Protein AF-A0AAE0NFJ3-F1 (afdb_monomer_lite)

Radius of gyration: 14.89 Å; chains: 1; bounding box: 41×19×40 Å

Foldseek 3Di:
DDDDDDFDWDDADLAQDDDLDGDFQCRHTNHGCPPVCRVVRRVVLVVLLVVLVVPDPDPVCSVVSRVVSSVD

Sequence (72 aa):
NPQGYSQWEHKSTPKYARGRVYIVGDAAHATTPGQGAGVGQAFEDAAVLGALFGSVARPEDIDAAFKAFDAV

Secondary structure (DSSP, 8-state):
---PPPP------S-SEETTEE--THHHH---GGGS-HHHHHHHHHHHHHHHHHT--SGGGHHHHHHHHTT-

InterPro domains:
  IPR002938 FAD-binding domain [PF01494] (6-58)
  IPR036188 FAD/NAD(P)-binding domain superfamily [G3DSA:3.50.50.60] (13-71)
  IPR036188 FAD/NAD(P)-binding domain superfamily [SSF51905] (11-71)
  IPR051104 FAD-dependent monooxygenase-like [PTHR46720] (8-72)

pLDDT: mean 86.88, std 8.02, range [51.5, 95.75]

Organism: NCBI:txid92902

Structure (mmCIF, N/CA/C/O backbone):
data_AF-A0AAE0NFJ3-F1
#
_entry.id   AF-A0AAE0NFJ3-F1
#
loop_
_atom_site.group_PDB
_atom_site.id
_atom_site.type_symbol
_atom_site.label_atom_id
_atom_site.label_alt_id
_atom_site.label_comp_id
_atom_site.label_asym_id
_atom_site.label_entity_id
_atom_site.label_seq_id
_atom_site.pdbx_PDB_ins_code
_atom_site.Cartn_x
_atom_site.Cartn_y
_atom_site.Cartn_z
_atom_site.occupancy
_atom_site.B_iso_or_equiv
_atom_site.auth_seq_id
_atom_site.auth_comp_id
_atom_site.auth_asym_id
_atom_site.auth_atom_id
_atom_site.pdbx_PDB_model_num
ATOM 1 N N . ASN A 1 1 ? 22.703 8.408 -24.777 1.00 51.50 1 ASN A N 1
ATOM 2 C CA . ASN A 1 1 ? 23.103 7.541 -23.653 1.00 51.50 1 ASN A CA 1
ATOM 3 C C . ASN A 1 1 ? 21.852 7.220 -22.842 1.00 51.50 1 ASN A C 1
ATOM 5 O O . ASN A 1 1 ? 21.518 8.030 -21.983 1.00 51.50 1 ASN A O 1
ATOM 9 N N . PRO A 1 2 ? 21.067 6.175 -23.169 1.00 67.25 2 PRO A N 1
ATOM 10 C CA . PRO A 1 2 ? 19.893 5.869 -22.364 1.00 67.25 2 PRO A CA 1
ATOM 11 C C . PRO A 1 2 ? 20.376 5.356 -21.006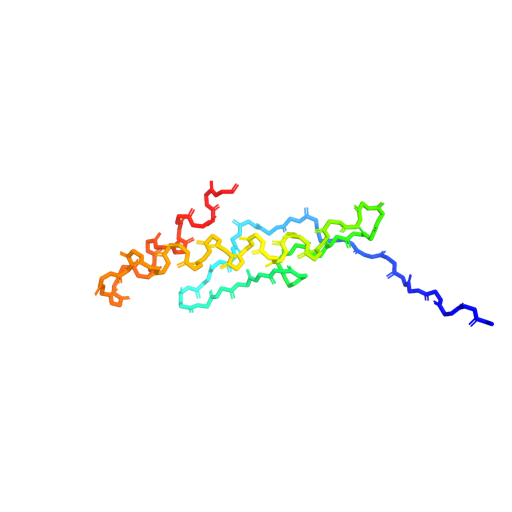 1.00 67.25 2 PRO A C 1
ATOM 13 O O . PRO A 1 2 ? 21.136 4.394 -20.926 1.00 67.25 2 PRO A O 1
ATOM 16 N N . GLN A 1 3 ? 19.987 6.053 -19.945 1.00 75.50 3 GLN A N 1
ATOM 17 C CA . GLN A 1 3 ? 20.210 5.592 -18.583 1.00 75.50 3 GLN A CA 1
ATOM 18 C C . GLN A 1 3 ? 19.302 4.377 -18.371 1.00 75.50 3 GLN A C 1
ATOM 20 O O . GLN A 1 3 ? 18.083 4.488 -18.470 1.00 75.50 3 GLN A O 1
ATOM 25 N N . GLY A 1 4 ? 19.900 3.204 -18.171 1.00 74.25 4 GLY A N 1
ATOM 26 C CA . GLY A 1 4 ? 19.174 1.995 -17.798 1.00 74.25 4 GLY A CA 1
ATOM 27 C C . GLY A 1 4 ? 19.014 1.930 -16.283 1.00 74.25 4 GLY A C 1
ATOM 28 O O . GLY A 1 4 ? 19.983 2.141 -15.555 1.00 74.25 4 GLY A O 1
ATOM 29 N N . TYR A 1 5 ? 17.809 1.625 -15.810 1.00 81.06 5 TYR A N 1
ATOM 30 C CA . TYR A 1 5 ? 17.549 1.341 -14.399 1.00 81.06 5 TYR A CA 1
ATOM 31 C C . TYR A 1 5 ? 17.626 -0.170 -14.162 1.00 81.06 5 TYR A C 1
ATOM 33 O O . TYR A 1 5 ? 17.140 -0.952 -14.982 1.00 81.06 5 TYR A O 1
ATOM 41 N N . SER A 1 6 ? 18.241 -0.588 -13.051 1.00 83.44 6 SER A N 1
ATOM 42 C CA . SER A 1 6 ? 18.183 -1.994 -12.636 1.00 83.44 6 SER A CA 1
ATOM 43 C C . SER A 1 6 ? 16.745 -2.348 -12.254 1.00 83.44 6 SER A C 1
ATOM 45 O O . SER A 1 6 ? 16.079 -1.580 -11.562 1.00 83.44 6 SER A O 1
ATOM 47 N N . GLN A 1 7 ? 16.256 -3.482 -12.756 1.00 84.31 7 GLN A N 1
ATOM 48 C CA . GLN A 1 7 ? 14.891 -3.933 -12.505 1.00 84.31 7 GLN A CA 1
ATOM 49 C C . GLN A 1 7 ? 14.869 -4.877 -11.309 1.00 84.31 7 GLN A C 1
ATOM 51 O O . GLN A 1 7 ? 15.606 -5.862 -11.275 1.00 84.31 7 GLN A O 1
ATOM 56 N N . TRP A 1 8 ? 14.011 -4.556 -10.348 1.00 79.56 8 TRP A N 1
ATOM 57 C CA . TRP A 1 8 ? 13.807 -5.319 -9.126 1.00 79.56 8 TRP A CA 1
ATOM 58 C C . TRP A 1 8 ? 12.312 -5.501 -8.912 1.00 79.56 8 TRP A C 1
ATOM 60 O O . TRP A 1 8 ? 11.528 -4.609 -9.228 1.00 79.56 8 TRP A O 1
ATOM 70 N N . GLU A 1 9 ? 11.933 -6.649 -8.370 1.00 79.75 9 GLU A N 1
ATOM 71 C CA . GLU A 1 9 ? 10.561 -6.946 -7.973 1.00 79.75 9 GLU A CA 1
ATOM 72 C C . GLU A 1 9 ? 10.531 -7.420 -6.527 1.00 79.75 9 GLU A C 1
ATOM 74 O O . GLU A 1 9 ? 11.462 -8.069 -6.029 1.00 79.75 9 GLU A O 1
ATOM 79 N N . HIS A 1 10 ? 9.444 -7.085 -5.848 1.00 80.12 10 HIS A N 1
ATOM 80 C CA . HIS A 1 10 ? 9.193 -7.542 -4.499 1.00 80.12 10 HIS A CA 1
ATOM 81 C C . HIS A 1 10 ? 8.594 -8.954 -4.515 1.00 80.12 10 HIS A C 1
ATOM 83 O O . HIS A 1 10 ? 7.608 -9.209 -5.196 1.00 80.12 10 HIS A O 1
ATOM 89 N N . LYS A 1 11 ? 9.178 -9.894 -3.758 1.00 73.75 11 LYS A N 1
ATOM 90 C CA . LYS A 1 11 ? 8.815 -11.323 -3.857 1.00 73.75 11 LYS A CA 1
ATOM 91 C C . LYS A 1 11 ? 7.492 -11.694 -3.179 1.00 73.75 11 LYS A C 1
ATOM 93 O O . LYS A 1 11 ? 6.801 -12.571 -3.683 1.00 73.75 11 LYS A O 1
ATOM 98 N N . SER A 1 12 ? 7.179 -11.114 -2.016 1.00 74.06 12 SER A N 1
ATOM 99 C CA . SER A 1 12 ? 5.917 -11.326 -1.282 1.00 74.06 12 SER A CA 1
ATOM 100 C C . SER A 1 12 ? 5.881 -10.482 -0.002 1.00 74.06 12 SER A C 1
ATOM 102 O O . SER A 1 12 ? 6.871 -10.429 0.731 1.00 74.06 12 SER A O 1
ATOM 104 N N . THR A 1 13 ? 4.737 -9.860 0.295 1.00 72.81 13 THR A N 1
ATOM 105 C CA . THR A 1 13 ? 4.453 -9.210 1.583 1.00 72.81 13 THR A CA 1
ATOM 106 C C . THR A 1 13 ? 3.266 -9.923 2.231 1.00 72.81 13 THR A C 1
ATOM 108 O O . THR A 1 13 ? 2.162 -9.824 1.713 1.00 72.81 13 THR A O 1
ATOM 111 N N . PRO A 1 14 ? 3.444 -10.640 3.354 1.00 74.62 14 PRO A N 1
ATOM 112 C CA . PRO A 1 14 ? 2.349 -11.395 3.969 1.00 74.62 14 PRO A CA 1
ATOM 113 C C . PRO A 1 14 ? 1.346 -10.519 4.736 1.00 74.62 14 PRO A C 1
ATOM 115 O O . PRO A 1 14 ? 0.274 -11.005 5.083 1.00 74.62 14 PRO A O 1
ATOM 118 N N . LYS A 1 15 ? 1.716 -9.276 5.077 1.00 81.25 15 LYS A N 1
ATOM 119 C CA . LYS A 1 15 ? 0.859 -8.279 5.737 1.00 81.25 15 LYS A CA 1
ATOM 120 C C . LYS A 1 15 ? 1.290 -6.878 5.342 1.00 81.25 15 LYS A C 1
ATOM 122 O O . LYS A 1 15 ? 2.470 -6.554 5.489 1.00 81.25 15 LYS A O 1
ATOM 127 N N . TYR A 1 16 ? 0.342 -6.045 4.946 1.00 87.31 16 TYR A N 1
ATOM 128 C CA . TYR A 1 16 ? 0.607 -4.660 4.568 1.00 87.31 16 TYR A CA 1
ATOM 129 C C . TYR A 1 16 ? 0.251 -3.670 5.689 1.00 87.31 16 TYR A C 1
ATOM 131 O O . TYR A 1 16 ? 0.687 -2.517 5.672 1.00 87.31 16 TYR A O 1
ATOM 139 N N . ALA A 1 17 ? -0.481 -4.131 6.710 1.00 88.12 17 ALA A N 1
ATOM 140 C CA . ALA A 1 17 ? -0.878 -3.344 7.872 1.00 88.12 17 ALA A CA 1
ATOM 141 C C . ALA A 1 17 ? -0.072 -3.673 9.141 1.00 88.12 17 ALA A C 1
ATOM 143 O O . ALA A 1 17 ? 0.149 -4.838 9.494 1.00 88.12 17 ALA A O 1
ATOM 144 N N . ARG A 1 18 ? 0.268 -2.640 9.923 1.00 86.75 18 ARG A N 1
ATOM 145 C CA . ARG A 1 18 ? 0.680 -2.776 11.329 1.00 86.75 18 ARG A CA 1
ATOM 146 C C . ARG A 1 18 ? 0.088 -1.651 12.176 1.00 86.75 18 ARG A C 1
ATOM 148 O O . ARG A 1 18 ? 0.554 -0.513 12.141 1.00 86.75 18 ARG A O 1
ATOM 155 N N . GLY A 1 19 ? -0.902 -1.990 13.001 1.00 84.81 19 GLY A N 1
ATOM 156 C CA . GLY A 1 19 ? -1.642 -1.000 13.783 1.00 84.81 19 GLY A CA 1
ATOM 157 C C . GLY A 1 19 ? -2.359 -0.026 12.849 1.00 84.81 19 GLY A C 1
ATOM 158 O O . GLY A 1 19 ? -3.083 -0.454 11.962 1.00 84.81 19 GLY A O 1
ATOM 159 N N . ARG A 1 20 ? -2.104 1.278 13.010 1.00 83.38 20 ARG A N 1
ATOM 160 C CA . ARG A 1 20 ? -2.713 2.334 12.180 1.00 83.38 20 ARG A CA 1
ATOM 161 C C . ARG A 1 20 ? -1.882 2.738 10.955 1.00 83.38 20 ARG A C 1
ATOM 163 O O . ARG A 1 20 ? -2.147 3.778 10.362 1.00 83.38 20 ARG A O 1
ATOM 170 N N . VAL A 1 21 ? -0.853 1.964 10.614 1.00 88.31 21 VAL A N 1
ATOM 171 C CA . VAL A 1 21 ? 0.041 2.239 9.481 1.00 88.31 21 VAL A CA 1
ATOM 172 C C . VAL A 1 21 ? -0.131 1.154 8.429 1.00 88.31 21 VAL A C 1
ATOM 174 O O . VAL A 1 21 ? -0.151 -0.032 8.762 1.00 88.31 21 VAL A O 1
ATOM 177 N N . TYR A 1 22 ? -0.225 1.584 7.174 1.00 88.31 22 TYR A N 1
ATOM 178 C CA . TYR A 1 22 ? -0.449 0.735 6.013 1.00 88.31 22 TYR A CA 1
ATOM 179 C C . TYR A 1 22 ? 0.473 1.154 4.857 1.00 88.31 22 TYR A C 1
ATOM 181 O O . TYR A 1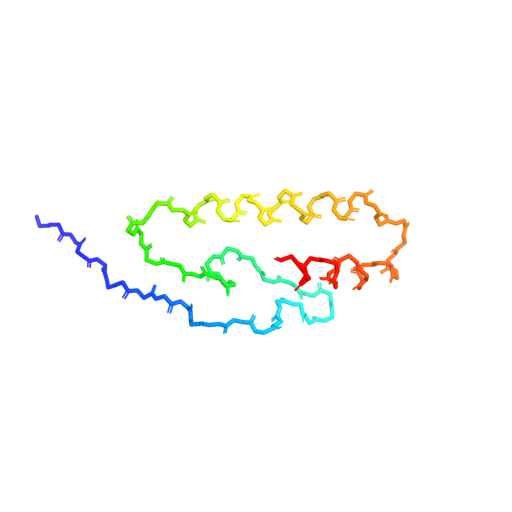 22 ? 0.753 2.346 4.709 1.00 88.31 22 TYR A O 1
ATOM 189 N N . ILE A 1 23 ? 0.955 0.193 4.064 1.00 91.19 23 ILE A N 1
ATOM 190 C CA . ILE A 1 23 ? 1.806 0.431 2.884 1.00 91.19 23 ILE A CA 1
ATOM 191 C C . ILE A 1 23 ? 1.079 0.037 1.591 1.00 91.19 23 ILE A C 1
ATOM 193 O O . ILE A 1 23 ? 0.370 -0.960 1.562 1.00 91.19 23 ILE A O 1
ATOM 197 N N . VAL A 1 24 ? 1.277 0.814 0.525 1.00 91.69 24 VAL A N 1
ATOM 198 C CA . VAL A 1 24 ? 0.653 0.650 -0.806 1.00 91.69 24 VAL A CA 1
ATOM 199 C C . VAL A 1 24 ? 1.663 0.936 -1.916 1.00 91.69 24 VAL A C 1
ATOM 201 O O . VAL A 1 24 ? 2.741 1.479 -1.647 1.00 91.69 24 VAL A O 1
ATOM 204 N N . GLY A 1 25 ? 1.308 0.621 -3.162 1.00 91.06 25 GLY A N 1
ATOM 205 C CA . GLY A 1 25 ? 2.140 0.887 -4.336 1.00 91.06 25 GLY A CA 1
ATOM 206 C C . GLY A 1 25 ? 3.478 0.151 -4.277 1.00 91.06 25 GLY A C 1
ATOM 207 O O . GLY A 1 25 ? 3.593 -0.907 -3.663 1.00 91.06 25 GLY A O 1
ATOM 208 N N . ASP A 1 26 ? 4.529 0.755 -4.834 1.00 90.56 26 ASP A N 1
ATOM 209 C CA . ASP A 1 26 ? 5.866 0.144 -4.877 1.00 90.56 26 ASP A CA 1
ATOM 210 C C . ASP A 1 26 ? 6.411 -0.255 -3.492 1.00 90.56 26 ASP A C 1
ATOM 212 O O . ASP A 1 26 ? 7.162 -1.222 -3.379 1.00 90.56 26 ASP A O 1
ATOM 216 N N . ALA A 1 27 ? 6.010 0.435 -2.417 1.00 89.44 27 ALA A N 1
ATOM 217 C CA . ALA A 1 27 ? 6.404 0.060 -1.057 1.00 89.44 27 ALA A CA 1
ATOM 218 C C . ALA A 1 27 ? 5.831 -1.302 -0.623 1.00 89.44 27 ALA A C 1
ATOM 220 O O . ALA A 1 27 ? 6.430 -1.986 0.205 1.00 89.44 27 ALA A O 1
ATOM 221 N N . ALA A 1 28 ? 4.675 -1.6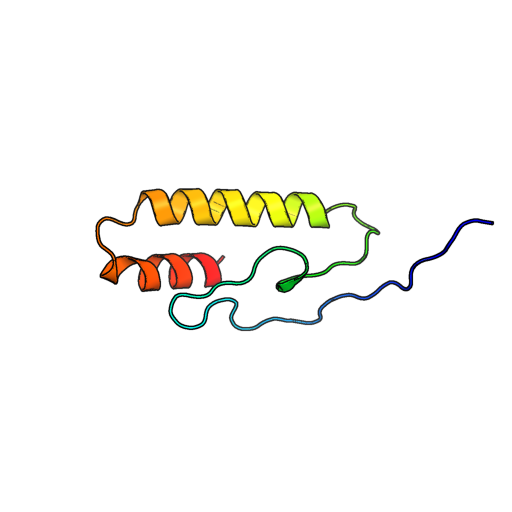78 -1.167 1.00 87.56 28 ALA A N 1
ATOM 222 C CA . ALA A 1 28 ? 3.963 -2.916 -0.887 1.00 87.56 28 ALA A CA 1
ATOM 223 C C . ALA A 1 28 ? 4.259 -4.010 -1.925 1.00 87.56 28 ALA A C 1
ATOM 225 O O . ALA A 1 28 ? 4.422 -5.181 -1.564 1.00 87.56 28 ALA A O 1
ATOM 226 N N . HIS A 1 29 ? 4.313 -3.636 -3.204 1.00 87.06 29 HIS A N 1
ATOM 227 C CA . HIS A 1 29 ? 4.287 -4.566 -4.330 1.00 87.06 29 HIS A CA 1
ATOM 228 C C . HIS A 1 29 ? 5.039 -4.049 -5.564 1.00 87.06 29 HIS A C 1
ATOM 230 O O . HIS A 1 29 ? 4.568 -4.213 -6.682 1.00 87.06 29 HIS A O 1
ATOM 236 N N . ALA A 1 30 ? 6.242 -3.487 -5.391 1.00 88.69 30 ALA A N 1
ATOM 237 C CA . ALA A 1 30 ? 7.094 -3.101 -6.523 1.00 88.69 30 ALA A CA 1
ATOM 238 C C . ALA A 1 30 ? 7.199 -4.218 -7.580 1.00 88.69 30 ALA A C 1
ATOM 240 O O . ALA A 1 30 ? 7.623 -5.340 -7.280 1.00 88.69 30 ALA A O 1
ATOM 241 N N . THR A 1 31 ? 6.846 -3.887 -8.823 1.00 84.12 31 THR A N 1
ATOM 242 C CA . THR A 1 31 ? 6.877 -4.803 -9.968 1.00 84.12 31 THR A CA 1
ATOM 243 C C . THR A 1 31 ? 7.860 -4.330 -11.034 1.00 84.12 31 THR A C 1
ATOM 245 O O . THR A 1 31 ? 8.185 -3.146 -11.147 1.00 84.12 31 THR A O 1
ATOM 248 N N . THR A 1 32 ? 8.347 -5.261 -11.857 1.00 86.00 32 THR A N 1
ATOM 249 C CA . THR A 1 32 ? 9.092 -4.875 -13.058 1.00 86.00 32 THR A CA 1
ATOM 250 C C . THR A 1 32 ? 8.152 -4.203 -14.071 1.00 86.00 32 THR A C 1
ATOM 252 O O . THR A 1 32 ? 6.989 -4.590 -14.209 1.00 86.00 32 THR A O 1
ATOM 255 N N . PRO A 1 33 ? 8.627 -3.216 -14.851 1.00 81.38 33 PRO A N 1
ATOM 256 C CA . PRO A 1 33 ? 7.766 -2.424 -15.732 1.00 81.38 33 PRO A CA 1
ATOM 257 C C . PRO A 1 33 ? 7.237 -3.194 -16.953 1.00 81.38 33 PRO A C 1
ATOM 259 O O . PRO A 1 33 ? 6.504 -2.618 -17.752 1.00 81.38 33 PRO A O 1
ATOM 262 N N . GLY A 1 34 ? 7.589 -4.475 -17.126 1.00 79.38 34 GLY A N 1
ATOM 263 C CA . GLY A 1 34 ? 7.307 -5.254 -18.337 1.00 79.38 34 GLY A CA 1
ATOM 264 C C . GLY A 1 34 ? 5.825 -5.346 -1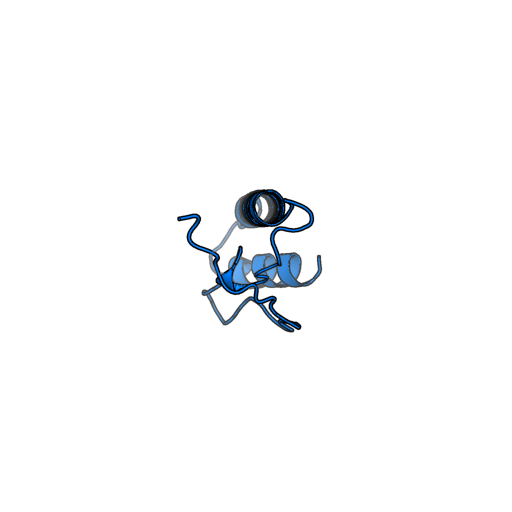8.717 1.00 79.38 34 GLY A C 1
ATOM 265 O O . GLY A 1 34 ? 5.516 -5.462 -19.898 1.00 79.38 34 GLY A O 1
ATOM 266 N N . GLN A 1 35 ? 4.915 -5.248 -17.743 1.00 79.19 35 GLN A N 1
ATOM 267 C CA . GLN A 1 35 ? 3.465 -5.235 -17.979 1.00 79.19 35 GLN A CA 1
ATOM 268 C C . GLN A 1 35 ? 2.836 -3.836 -17.900 1.00 79.19 35 GLN A C 1
ATOM 270 O O . GLN A 1 35 ? 1.655 -3.684 -18.195 1.00 79.19 35 GLN A O 1
ATOM 275 N N . GLY A 1 36 ? 3.587 -2.814 -17.477 1.00 83.88 36 GLY A N 1
ATOM 276 C CA . GLY A 1 36 ? 3.062 -1.458 -17.276 1.00 83.88 36 GLY A CA 1
ATOM 277 C C . GLY A 1 36 ? 1.978 -1.339 -16.193 1.00 83.88 36 GLY A C 1
ATOM 278 O O . GLY A 1 36 ? 1.310 -0.311 -16.122 1.00 83.88 36 GLY A O 1
ATOM 279 N N . ALA A 1 37 ? 1.792 -2.366 -15.358 1.00 88.38 37 ALA A N 1
ATOM 280 C CA . ALA A 1 37 ? 0.677 -2.456 -14.418 1.00 88.38 37 ALA A CA 1
ATOM 281 C C . ALA A 1 37 ? 0.902 -1.711 -13.091 1.00 88.38 37 ALA A C 1
ATOM 283 O O . ALA A 1 37 ? -0.077 -1.351 -12.448 1.00 88.38 37 ALA A O 1
ATOM 284 N N . GLY A 1 38 ? 2.150 -1.426 -12.695 1.00 89.31 38 GLY A N 1
ATOM 285 C CA . GLY A 1 38 ? 2.469 -0.903 -11.353 1.00 89.31 38 GLY A CA 1
ATOM 286 C C . GLY A 1 38 ? 1.700 0.363 -10.953 1.00 89.31 38 GLY A C 1
ATOM 287 O O . GLY A 1 38 ? 1.193 0.465 -9.839 1.00 89.31 38 GLY A O 1
ATOM 288 N N . VAL A 1 39 ? 1.515 1.305 -11.886 1.00 89.75 39 VAL A N 1
ATOM 289 C CA . VAL A 1 39 ? 0.711 2.517 -11.636 1.00 89.75 39 VAL A CA 1
ATOM 290 C C . VAL A 1 39 ? -0.772 2.179 -11.456 1.00 89.75 39 VAL A C 1
ATOM 292 O O . VAL A 1 39 ? -1.430 2.749 -10.589 1.00 89.75 39 VAL A O 1
ATOM 295 N N . GLY A 1 40 ? -1.297 1.247 -12.255 1.00 92.00 40 GLY A N 1
ATOM 296 C CA . GLY A 1 40 ? -2.670 0.758 -12.125 1.00 92.00 40 GLY A CA 1
ATOM 297 C C . GLY A 1 40 ? -2.907 0.100 -10.768 1.00 92.00 40 GLY A C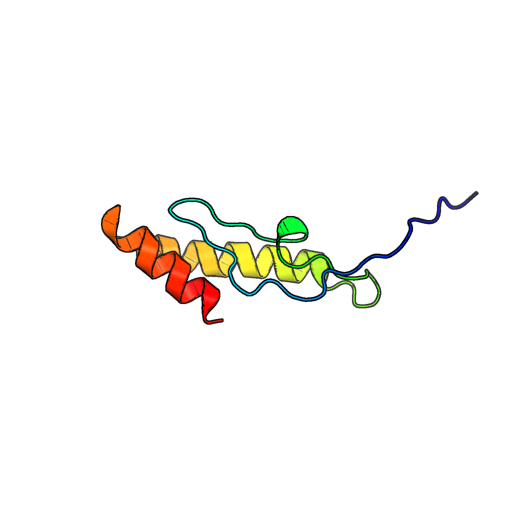 1
ATOM 298 O O . GLY A 1 40 ? -3.856 0.463 -10.084 1.00 92.00 40 GLY A O 1
ATOM 299 N N . GLN A 1 41 ? -1.981 -0.757 -10.331 1.00 91.88 41 GLN A N 1
ATOM 300 C CA . GLN A 1 41 ? -2.029 -1.404 -9.015 1.00 91.88 41 GLN A CA 1
ATOM 301 C C . GLN A 1 41 ? -2.054 -0.368 -7.880 1.00 91.88 41 GLN A C 1
ATOM 303 O O . GLN A 1 41 ? -2.875 -0.456 -6.973 1.00 91.88 41 GLN A O 1
ATOM 308 N N . ALA A 1 42 ? -1.223 0.677 -7.957 1.00 91.25 42 ALA A N 1
ATOM 309 C CA . ALA A 1 42 ? -1.240 1.753 -6.965 1.00 91.25 42 ALA A CA 1
ATOM 310 C C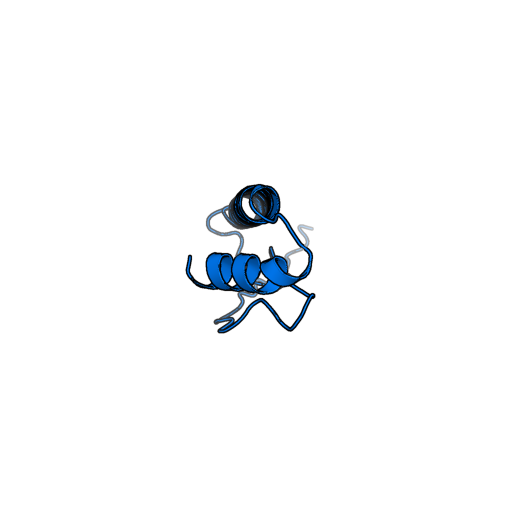 . ALA A 1 42 ? -2.568 2.544 -6.950 1.00 91.25 42 ALA A C 1
ATOM 312 O O . ALA A 1 42 ? -3.007 3.000 -5.892 1.00 91.25 42 ALA A O 1
ATOM 313 N N . PHE A 1 43 ? -3.226 2.718 -8.102 1.00 94.56 43 PHE A N 1
ATOM 314 C CA . PHE A 1 43 ? -4.557 3.333 -8.153 1.00 94.56 43 PHE A CA 1
ATOM 315 C C . PHE A 1 43 ? -5.651 2.420 -7.596 1.00 94.56 43 PHE A C 1
ATOM 317 O O . PHE A 1 43 ? -6.551 2.910 -6.911 1.00 94.56 43 PHE A O 1
ATOM 324 N N . GLU A 1 44 ? -5.572 1.118 -7.855 1.00 94.44 44 GLU A N 1
ATOM 325 C CA . GLU A 1 44 ? -6.481 0.120 -7.289 1.00 94.44 44 GLU A CA 1
ATOM 326 C C . GLU A 1 44 ? -6.380 0.089 -5.759 1.00 94.44 44 GLU A C 1
ATOM 328 O O . GLU A 1 44 ? -7.414 0.162 -5.092 1.00 94.44 44 GLU A O 1
ATOM 333 N N . ASP A 1 45 ? -5.163 0.126 -5.199 1.00 93.00 45 ASP A N 1
ATOM 334 C CA . ASP A 1 45 ? -4.951 0.244 -3.751 1.00 93.00 45 ASP A CA 1
ATOM 335 C C . ASP A 1 45 ? -5.699 1.451 -3.168 1.00 93.00 45 ASP A C 1
ATOM 337 O O . ASP A 1 45 ? -6.434 1.344 -2.183 1.00 93.00 45 ASP A O 1
ATOM 341 N N . ALA A 1 46 ? -5.528 2.623 -3.789 1.00 93.19 46 ALA A N 1
ATOM 342 C CA . ALA A 1 46 ? -6.152 3.858 -3.331 1.00 93.19 46 ALA A CA 1
ATOM 343 C C . ALA A 1 46 ? -7.684 3.798 -3.430 1.00 93.19 46 ALA A C 1
ATOM 345 O O . ALA A 1 46 ? -8.379 4.273 -2.528 1.00 93.19 46 ALA A O 1
ATOM 346 N N . ALA A 1 47 ? -8.218 3.203 -4.499 1.00 95.56 47 ALA A N 1
ATOM 347 C CA . ALA A 1 47 ? -9.654 3.053 -4.699 1.00 95.56 47 ALA A CA 1
ATOM 348 C C . ALA A 1 47 ? -10.284 2.107 -3.663 1.00 95.56 47 ALA A C 1
ATOM 350 O O . ALA A 1 47 ? -11.296 2.456 -3.050 1.00 95.56 47 ALA A O 1
ATOM 351 N N . VAL A 1 48 ? -9.673 0.942 -3.426 1.00 94.56 48 VAL A N 1
ATOM 352 C CA . VAL A 1 48 ? -10.165 -0.045 -2.454 1.00 94.56 48 VAL A CA 1
ATOM 353 C C . VAL A 1 48 ? -10.059 0.500 -1.030 1.00 94.56 48 VAL A C 1
ATOM 355 O O . VAL A 1 48 ? -11.043 0.448 -0.290 1.00 94.56 48 VAL A O 1
ATOM 358 N N . LEU A 1 49 ? -8.925 1.105 -0.647 1.00 93.00 49 LEU A N 1
ATOM 359 C CA . LEU A 1 49 ? -8.801 1.765 0.657 1.00 93.00 49 LEU A CA 1
ATOM 360 C C . LEU A 1 49 ? -9.833 2.882 0.811 1.00 93.00 49 LEU A C 1
ATOM 362 O O . LEU A 1 49 ? -10.491 2.954 1.845 1.00 93.00 49 LEU A O 1
ATOM 366 N N . GLY A 1 50 ? -10.017 3.725 -0.208 1.00 94.94 50 GLY A N 1
ATOM 367 C CA . GLY A 1 50 ? -11.015 4.794 -0.188 1.00 94.94 50 GLY A CA 1
ATOM 368 C C . GLY A 1 50 ? -12.431 4.271 0.073 1.00 94.94 50 GLY A C 1
ATOM 369 O O . GLY A 1 50 ? -13.141 4.816 0.918 1.00 94.94 50 GLY A O 1
ATOM 370 N N . ALA A 1 51 ? -12.821 3.178 -0.587 1.00 95.69 51 ALA A N 1
ATOM 371 C CA . ALA A 1 51 ? -14.113 2.533 -0.369 1.00 95.69 51 ALA A CA 1
ATOM 372 C C . ALA A 1 51 ? -14.252 1.958 1.053 1.00 95.69 51 ALA A C 1
ATOM 374 O O . ALA A 1 51 ? -15.266 2.185 1.715 1.00 95.69 51 ALA A O 1
ATOM 375 N N . LEU A 1 52 ? -13.224 1.264 1.551 1.00 94.25 52 LEU A N 1
ATOM 376 C CA . LEU A 1 52 ? -13.220 0.677 2.895 1.00 94.25 52 LEU A CA 1
ATOM 377 C C . LEU A 1 52 ? -13.276 1.755 3.981 1.00 94.25 52 LEU A C 1
ATOM 379 O O . LEU A 1 52 ? -14.097 1.666 4.893 1.00 94.25 52 LEU A O 1
ATOM 383 N N . PHE A 1 53 ? -12.475 2.813 3.862 1.00 94.31 53 PHE A N 1
ATOM 384 C CA . PHE A 1 53 ? -12.512 3.942 4.792 1.00 94.31 53 PHE A CA 1
ATOM 385 C C . PHE A 1 53 ? -13.823 4.726 4.729 1.00 94.31 53 PHE A C 1
ATOM 387 O O . PHE A 1 53 ? -14.266 5.227 5.758 1.00 94.31 53 PHE A O 1
ATOM 394 N N . GLY A 1 54 ? -14.496 4.767 3.576 1.00 95.75 54 GLY A N 1
ATOM 395 C CA . GLY A 1 54 ? -15.854 5.305 3.472 1.00 95.75 54 GLY A CA 1
ATOM 396 C C . GLY A 1 54 ? -16.891 4.552 4.320 1.00 95.75 54 GLY A C 1
ATOM 397 O O . GLY A 1 54 ? -17.927 5.121 4.654 1.00 95.75 54 GLY A O 1
ATOM 398 N N . SER A 1 55 ? -16.613 3.300 4.703 1.00 93.31 55 SER A N 1
ATOM 399 C CA . SER A 1 55 ? -17.471 2.487 5.580 1.00 93.31 55 SER A CA 1
ATOM 400 C C . SER A 1 55 ? -17.114 2.567 7.073 1.00 93.31 55 SER A C 1
ATOM 402 O O . SER A 1 55 ? -17.829 2.015 7.909 1.00 93.31 55 SER A O 1
ATOM 404 N N . VAL A 1 56 ? -16.026 3.258 7.430 1.00 95.44 56 VAL A N 1
ATOM 405 C CA . VAL A 1 56 ? -15.579 3.407 8.820 1.00 95.44 56 VAL A CA 1
ATOM 406 C C . VAL A 1 56 ? -16.461 4.429 9.537 1.00 95.44 56 VAL A C 1
ATOM 408 O O . VAL A 1 56 ? -16.439 5.616 9.221 1.00 95.44 56 VAL A O 1
ATOM 411 N N . ALA A 1 57 ? -17.213 3.975 10.541 1.00 95.56 57 ALA A N 1
ATOM 412 C CA . ALA A 1 57 ? -18.063 4.843 11.354 1.00 95.56 57 ALA A CA 1
ATOM 413 C C . ALA A 1 57 ? -17.325 5.406 12.577 1.00 95.56 57 ALA A C 1
ATOM 415 O O . ALA A 1 57 ? -17.612 6.520 13.021 1.00 95.56 57 ALA A O 1
ATOM 416 N N . ARG A 1 58 ? -16.380 4.642 13.141 1.00 95.75 58 ARG A N 1
ATOM 417 C CA . ARG A 1 58 ? -15.622 5.020 14.340 1.00 95.75 58 ARG A CA 1
ATOM 418 C C . ARG A 1 58 ? -14.139 4.659 14.213 1.00 95.75 58 ARG A C 1
ATOM 420 O O . ARG A 1 58 ? -13.793 3.722 13.493 1.00 95.75 58 ARG A O 1
ATOM 427 N N . PRO A 1 59 ? -13.237 5.327 14.958 1.00 92.00 59 PRO A N 1
ATOM 428 C CA . PRO A 1 59 ? -11.800 5.034 14.926 1.00 92.00 59 PRO A CA 1
ATOM 429 C C . PRO A 1 59 ? -11.415 3.588 15.272 1.00 92.00 59 PRO A C 1
ATOM 431 O O . PRO A 1 59 ? -10.318 3.149 14.908 1.00 92.00 59 PRO A O 1
ATOM 434 N N . GLU A 1 60 ? -12.272 2.872 16.001 1.00 93.25 60 GLU A N 1
ATOM 435 C CA . GLU A 1 60 ? -12.106 1.454 16.346 1.00 93.25 60 GLU A CA 1
ATOM 436 C C . GLU A 1 60 ? -12.310 0.521 15.142 1.00 93.25 60 GLU A C 1
ATOM 438 O O . GLU A 1 60 ? -11.772 -0.584 15.130 1.00 93.25 60 GLU A O 1
ATOM 443 N N . ASP A 1 61 ? -13.036 0.968 14.115 1.00 93.19 61 ASP A N 1
ATOM 444 C CA . ASP A 1 61 ? -13.381 0.149 12.950 1.00 93.19 61 ASP A CA 1
ATOM 445 C C . ASP A 1 61 ? -12.259 0.158 11.884 1.00 93.19 61 ASP A C 1
ATOM 447 O O . ASP A 1 61 ? -12.272 -0.634 10.942 1.00 93.19 61 ASP A O 1
ATOM 451 N N . ILE A 1 62 ? -11.238 1.011 12.051 1.00 92.00 62 ILE A N 1
ATOM 452 C CA . ILE A 1 62 ? -10.094 1.135 11.128 1.00 92.00 62 ILE A CA 1
ATOM 453 C C . ILE A 1 62 ? -9.316 -0.183 11.000 1.00 92.00 62 ILE A C 1
ATOM 455 O O . ILE A 1 62 ? -8.930 -0.569 9.898 1.00 92.00 62 ILE A O 1
ATOM 459 N N . ASP A 1 63 ? -9.132 -0.914 12.101 1.00 91.12 63 ASP A N 1
ATOM 460 C CA . ASP A 1 63 ? -8.442 -2.209 12.069 1.00 91.12 63 ASP A CA 1
ATOM 461 C C . ASP A 1 63 ? -9.222 -3.248 11.247 1.00 91.12 63 ASP A C 1
ATOM 463 O O . ASP A 1 63 ? -8.624 -4.146 10.651 1.00 91.12 63 ASP A O 1
ATOM 467 N N . ALA A 1 64 ? -10.555 -3.146 11.208 1.00 91.31 64 ALA A N 1
ATOM 468 C CA . ALA A 1 64 ? -11.387 -4.008 10.375 1.00 91.31 64 ALA A CA 1
ATOM 469 C C . ALA A 1 64 ? -11.252 -3.642 8.890 1.00 91.31 64 ALA A C 1
ATOM 471 O O . ALA A 1 64 ? -11.128 -4.543 8.064 1.00 91.31 64 ALA A O 1
ATOM 472 N N . ALA A 1 65 ? -11.193 -2.347 8.562 1.00 92.31 65 ALA A N 1
ATOM 473 C CA . ALA A 1 65 ? -10.943 -1.879 7.199 1.00 92.31 65 ALA A CA 1
ATOM 474 C C . ALA A 1 65 ? -9.587 -2.375 6.666 1.00 92.31 65 ALA A C 1
ATOM 476 O O . ALA A 1 65 ? -9.524 -2.920 5.568 1.00 92.31 65 ALA A O 1
ATOM 477 N N . PHE A 1 66 ? -8.513 -2.289 7.457 1.00 91.44 66 PHE A N 1
ATOM 478 C CA . PHE A 1 66 ? -7.208 -2.811 7.036 1.00 91.44 66 PHE A CA 1
ATOM 479 C C . PHE A 1 66 ? -7.190 -4.330 6.851 1.00 91.44 66 PHE A C 1
ATOM 481 O O . PHE A 1 66 ? -6.627 -4.816 5.876 1.00 91.44 66 PHE A O 1
ATOM 488 N N . LYS A 1 67 ? -7.848 -5.088 7.737 1.00 89.62 67 LYS A N 1
ATOM 489 C CA . LYS A 1 67 ? -7.982 -6.545 7.566 1.00 89.62 67 LYS A CA 1
ATOM 490 C C . LYS A 1 67 ? -8.777 -6.918 6.318 1.00 89.62 67 LYS A C 1
ATOM 492 O O . LYS A 1 67 ? -8.482 -7.938 5.710 1.00 89.62 67 LYS A O 1
ATOM 497 N N . ALA A 1 68 ? -9.795 -6.130 5.976 1.00 90.25 68 ALA A N 1
ATOM 498 C CA . ALA A 1 68 ? -10.576 -6.345 4.767 1.00 90.25 68 ALA A CA 1
ATOM 499 C C . ALA A 1 68 ? -9.739 -6.088 3.510 1.00 90.25 68 ALA A C 1
ATOM 501 O O . ALA A 1 68 ? -9.869 -6.838 2.551 1.00 90.25 68 ALA A O 1
ATOM 502 N N . PHE A 1 69 ? -8.855 -5.085 3.534 1.00 89.25 69 PHE A N 1
ATOM 503 C CA . PHE A 1 69 ? -7.922 -4.842 2.437 1.00 89.25 69 PHE A CA 1
ATOM 504 C C . PHE A 1 69 ? -6.917 -5.994 2.275 1.00 89.25 69 PHE A C 1
ATOM 506 O O . PHE A 1 69 ? -6.770 -6.500 1.173 1.00 89.25 69 PHE A O 1
ATOM 513 N N . ASP A 1 70 ? -6.274 -6.452 3.360 1.00 86.69 70 ASP A N 1
ATOM 514 C CA . ASP A 1 70 ? -5.285 -7.554 3.336 1.00 86.69 70 ASP A CA 1
ATOM 515 C C . ASP A 1 70 ? -5.860 -8.895 2.803 1.00 86.69 70 ASP A C 1
ATOM 517 O O . ASP A 1 70 ? -5.104 -9.832 2.549 1.00 86.69 70 ASP A O 1
ATOM 521 N N . ALA A 1 71 ? -7.188 -9.029 2.705 1.00 83.62 71 ALA A N 1
ATOM 522 C CA . ALA A 1 71 ? -7.875 -10.238 2.245 1.00 83.62 71 ALA A CA 1
ATOM 523 C C . ALA A 1 71 ? -8.197 -10.251 0.737 1.00 83.62 71 ALA A C 1
ATOM 525 O O . ALA A 1 71 ? -8.742 -11.250 0.257 1.00 83.62 71 ALA A O 1
ATOM 526 N N . VAL A 1 72 ? -7.914 -9.155 0.026 1.00 72.25 72 VAL A N 1
ATOM 527 C CA . VAL A 1 72 ? -8.057 -9.014 -1.434 1.00 72.25 72 VAL A CA 1
ATOM 528 C C . VAL A 1 72 ? -6.735 -9.358 -2.107 1.00 72.25 72 VAL A C 1
ATOM 530 O O . VAL A 1 72 ? -6.788 -10.086 -3.123 1.00 72.25 72 VAL A O 1
#